Protein AF-A0A2M7JQT1-F1 (afdb_monomer_lite)

pLDDT: mean 92.37, std 5.24, range [70.06, 98.56]

Sequence (159 aa):
MARGRGRVPVDRIPYVVDTALQLFAGFKHVILVGAKPPVGFFAYPGKPSLMAPEGCAIHLLARPEQDAVAALQWLADEIGAPRIVPIEEEGPKPTIASGPFDSEAFGMTLAALLPENAIVCDDAVTSGRAVFPATFNAPPHDWIQSTGGAIGHGFPCAT

Secondary structure (DSSP, 8-state):
-EESTTS--PPPPPSSHHHHHHHTTT-SEEEEES-PPPB-SS--TTS-SBSSPTTPEEEEEE-TTS-HHHHHHHHHHHTT--S-------SSPP----SS--HHHHHHHHHHHPPTTEEEEE--STTHHHHHHHGGGSSSEEEEE-SSS-TT-HHHHT-

Radius of gyration: 17.71 Å; chains: 1; bounding box: 44×37×40 Å

Foldseek 3Di:
DKAAPPDAQDDDQDLPLVSNLVVQPPAQEDEDQLDDFDAHQDDDPPGDGGSHDPNRDYHYQYHVPDDSPVSVVVVCVVVVHDPDDDRDQDDDQQDADDDPDDLLNVLSNCLAPDDAAEEAQDLDDPSVVNNSVNNNHGHIYHYHYDPGDDRPRRVVVVD

Structure (mmCIF, N/CA/C/O backbone):
data_AF-A0A2M7JQT1-F1
#
_entry.id   AF-A0A2M7JQT1-F1
#
loop_
_atom_site.group_PDB
_atom_site.id
_atom_site.type_symbol
_atom_site.label_atom_id
_atom_site.label_alt_id
_atom_site.label_comp_id
_atom_site.label_asy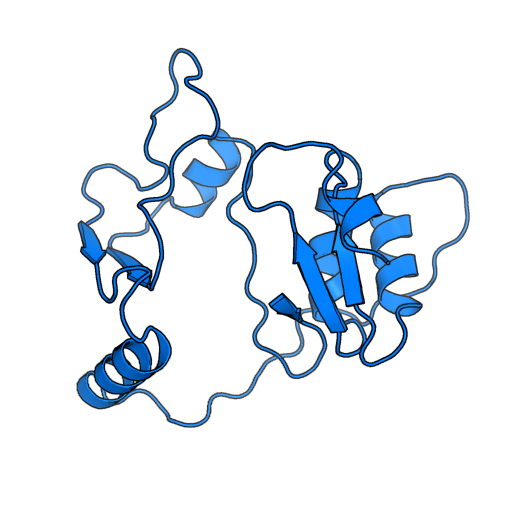m_id
_atom_site.label_entity_id
_atom_site.label_seq_id
_atom_site.pdbx_PDB_ins_code
_atom_site.Cartn_x
_atom_site.Cartn_y
_atom_site.Cartn_z
_atom_site.occupancy
_atom_site.B_iso_or_equiv
_atom_site.auth_seq_id
_atom_site.auth_comp_id
_atom_site.auth_asym_id
_atom_site.auth_atom_id
_atom_site.pdbx_PDB_model_num
ATOM 1 N N . MET A 1 1 ? 1.238 -9.723 -1.967 1.00 90.81 1 MET A N 1
ATOM 2 C CA . MET A 1 1 ? -0.047 -9.023 -2.178 1.00 90.81 1 MET A CA 1
ATOM 3 C C . MET A 1 1 ? -0.494 -9.296 -3.596 1.00 90.81 1 MET A C 1
ATOM 5 O O . MET A 1 1 ? 0.213 -8.898 -4.513 1.00 90.81 1 MET A O 1
ATOM 9 N N . ALA A 1 2 ? -1.641 -9.947 -3.760 1.00 93.81 2 ALA A N 1
ATOM 10 C CA . ALA A 1 2 ? -2.197 -10.234 -5.074 1.00 93.81 2 ALA A CA 1
ATOM 11 C C . ALA A 1 2 ? -2.610 -8.929 -5.782 1.00 93.81 2 ALA A C 1
ATOM 13 O O . ALA A 1 2 ? -3.370 -8.139 -5.223 1.00 93.81 2 ALA A O 1
ATOM 14 N N . ARG A 1 3 ? -2.107 -8.705 -7.001 1.00 93.19 3 ARG A N 1
ATOM 15 C CA . ARG A 1 3 ? -2.396 -7.537 -7.852 1.00 93.19 3 ARG A CA 1
ATOM 16 C C . ARG A 1 3 ? -2.528 -7.927 -9.330 1.00 93.19 3 ARG A C 1
ATOM 18 O O . ARG A 1 3 ? -2.157 -9.035 -9.714 1.00 93.19 3 ARG A O 1
ATOM 25 N N . GLY A 1 4 ? -3.076 -7.024 -10.133 1.00 93.88 4 GLY A N 1
ATOM 26 C CA . GLY A 1 4 ? -3.140 -7.069 -11.586 1.00 93.88 4 GLY A CA 1
ATOM 27 C C . GLY A 1 4 ? -4.591 -7.100 -12.033 1.00 93.88 4 GLY A C 1
ATOM 28 O O . GLY A 1 4 ? -5.502 -7.139 -11.201 1.00 93.88 4 GLY A O 1
ATOM 29 N N . ARG A 1 5 ? -4.799 -7.135 -13.348 1.00 92.25 5 ARG A N 1
ATOM 30 C CA . ARG A 1 5 ? -6.134 -7.228 -13.952 1.00 92.25 5 ARG A CA 1
ATOM 31 C C . ARG A 1 5 ? -6.982 -8.321 -13.284 1.00 92.25 5 ARG A C 1
ATOM 33 O O . ARG A 1 5 ? -6.503 -9.427 -13.024 1.00 92.25 5 ARG A O 1
ATOM 40 N N . GLY A 1 6 ? -8.247 -8.011 -13.015 1.00 90.44 6 GLY A N 1
ATOM 41 C CA . GLY A 1 6 ? -9.180 -8.933 -12.360 1.00 90.44 6 GLY A CA 1
ATOM 42 C C . GLY A 1 6 ? -8.990 -9.081 -10.845 1.00 90.44 6 GLY A C 1
ATOM 43 O O . GLY A 1 6 ? -9.571 -9.990 -10.253 1.00 90.44 6 GLY A O 1
ATOM 44 N N . ARG A 1 7 ? -8.198 -8.216 -10.198 1.00 91.75 7 ARG A N 1
ATOM 45 C CA . ARG A 1 7 ? -8.068 -8.139 -8.733 1.00 91.75 7 ARG A CA 1
ATOM 46 C C . ARG A 1 7 ? -8.400 -6.729 -8.256 1.00 91.75 7 ARG A C 1
ATOM 48 O O . ARG A 1 7 ? -8.145 -5.769 -8.971 1.00 91.75 7 ARG A O 1
ATOM 55 N N . VAL A 1 8 ? -8.956 -6.614 -7.048 1.00 91.12 8 VAL A N 1
ATOM 56 C CA . VAL A 1 8 ? -9.287 -5.308 -6.458 1.00 91.12 8 VAL A CA 1
ATOM 57 C C . VAL A 1 8 ? -8.005 -4.472 -6.337 1.00 91.12 8 VAL A C 1
ATOM 59 O O . VAL A 1 8 ? -7.042 -4.935 -5.712 1.00 91.12 8 VAL A O 1
ATOM 62 N N . PRO A 1 9 ? -7.972 -3.259 -6.908 1.00 90.75 9 PRO A N 1
ATOM 63 C CA . PRO A 1 9 ? -6.814 -2.384 -6.845 1.00 90.75 9 PRO A CA 1
ATOM 64 C C . PRO A 1 9 ? -6.720 -1.738 -5.463 1.00 90.75 9 PRO A C 1
ATOM 66 O O . PRO A 1 9 ? -7.289 -0.693 -5.170 1.00 90.75 9 PRO A O 1
ATOM 69 N N . VAL A 1 10 ? -6.019 -2.409 -4.555 1.00 90.56 10 VAL A N 1
ATOM 70 C CA . VAL A 1 10 ? -5.730 -1.844 -3.237 1.00 90.56 10 VAL A CA 1
ATOM 71 C C . VAL A 1 10 ? -4.427 -1.051 -3.326 1.00 90.56 10 VAL A C 1
ATOM 73 O O . VAL A 1 10 ? -3.363 -1.610 -3.626 1.00 90.56 10 VAL A O 1
ATOM 76 N N . ASP A 1 11 ? -4.522 0.255 -3.080 1.00 89.81 11 ASP A N 1
ATOM 77 C CA . ASP A 1 11 ? -3.380 1.168 -3.082 1.00 89.81 11 ASP A CA 1
ATOM 78 C C . ASP A 1 11 ? -2.733 1.318 -1.691 1.00 89.81 11 ASP A C 1
ATOM 80 O O . ASP A 1 11 ? -3.242 0.829 -0.676 1.00 89.81 11 ASP A O 1
ATOM 84 N N . ARG A 1 12 ? -1.562 1.960 -1.639 1.00 88.50 12 ARG A N 1
ATOM 85 C CA . ARG A 1 12 ? -0.804 2.231 -0.414 1.00 88.50 12 ARG A CA 1
ATOM 86 C C . ARG A 1 12 ? -1.142 3.618 0.121 1.00 88.50 12 ARG A C 1
ATOM 88 O O . ARG A 1 12 ? -1.366 4.565 -0.623 1.00 88.50 12 ARG A O 1
ATOM 95 N N . ILE A 1 13 ? -1.039 3.767 1.438 1.00 91.62 13 ILE A N 1
ATOM 96 C CA . ILE A 1 13 ? -0.995 5.096 2.051 1.00 91.62 13 ILE A CA 1
ATOM 97 C C . ILE A 1 13 ? 0.316 5.782 1.623 1.00 91.62 13 ILE A C 1
ATOM 99 O O . ILE A 1 13 ? 1.383 5.173 1.759 1.00 91.62 13 ILE A O 1
ATOM 103 N N . PRO A 1 14 ? 0.271 7.033 1.126 1.00 90.81 14 PRO A N 1
ATOM 104 C CA . PRO A 1 14 ? 1.464 7.767 0.734 1.00 90.81 14 PRO A CA 1
ATOM 105 C C . PRO A 1 14 ? 2.490 7.868 1.865 1.00 90.81 14 PRO A C 1
ATOM 107 O O . PRO A 1 14 ? 2.157 8.132 3.015 1.00 90.81 14 PRO A O 1
ATOM 110 N N . TYR A 1 15 ? 3.770 7.715 1.523 1.00 88.44 15 TYR A N 1
ATOM 111 C CA . TYR A 1 15 ? 4.864 7.871 2.488 1.00 88.44 15 TYR A CA 1
ATOM 112 C C . TYR A 1 15 ? 5.056 9.332 2.931 1.00 88.44 15 TYR A C 1
ATOM 114 O O . TYR A 1 15 ? 5.444 9.608 4.064 1.00 88.44 15 TYR A O 1
ATOM 122 N N . VAL A 1 16 ? 4.814 10.281 2.019 1.00 91.50 16 VAL A N 1
ATOM 123 C CA . VAL A 1 16 ? 4.929 11.718 2.296 1.00 9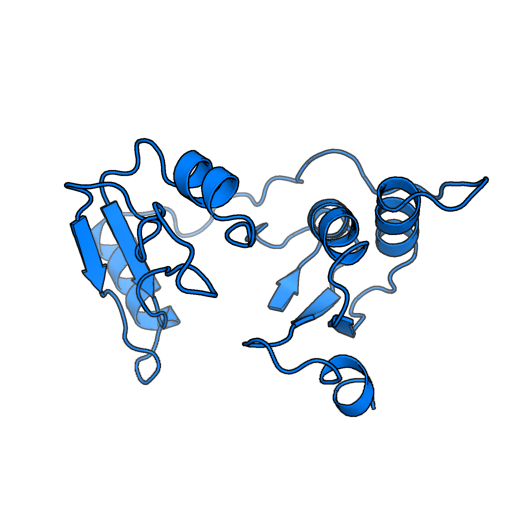1.50 16 VAL A CA 1
ATOM 124 C C . VAL A 1 16 ? 3.746 12.145 3.158 1.00 91.50 16 VAL A C 1
ATOM 126 O O . VAL A 1 16 ? 2.601 12.044 2.724 1.00 91.50 16 VAL A O 1
ATOM 129 N N . VAL A 1 17 ? 4.039 12.649 4.361 1.00 94.50 17 VAL A N 1
ATOM 130 C CA . VAL A 1 17 ? 3.026 12.955 5.385 1.00 94.50 17 VAL A CA 1
ATOM 131 C C . VAL A 1 17 ? 1.938 13.890 4.863 1.00 94.50 17 VAL A C 1
ATOM 133 O O . VAL A 1 17 ? 0.766 13.613 5.067 1.00 94.50 17 VAL A O 1
ATOM 136 N N . ASP A 1 18 ? 2.291 14.955 4.142 1.00 95.25 18 ASP A N 1
ATOM 137 C CA . ASP A 1 18 ? 1.291 15.904 3.629 1.00 95.25 18 ASP A CA 1
ATOM 138 C C . ASP A 1 18 ? 0.347 15.271 2.604 1.00 95.25 18 ASP A C 1
ATOM 140 O O . ASP A 1 18 ? -0.860 15.500 2.646 1.00 95.25 18 ASP A O 1
ATOM 144 N N . THR A 1 19 ? 0.873 14.413 1.730 1.00 94.81 19 THR A N 1
ATOM 145 C CA . THR A 1 19 ? 0.063 13.664 0.764 1.00 94.81 19 THR A CA 1
ATOM 146 C C . THR A 1 19 ? -0.828 12.639 1.465 1.00 94.81 19 THR A C 1
ATOM 148 O O . THR A 1 19 ? -1.979 12.464 1.076 1.00 94.81 19 THR A O 1
ATOM 151 N N . ALA A 1 20 ? -0.338 11.989 2.526 1.00 95.44 20 ALA A N 1
ATOM 152 C CA . ALA A 1 20 ? -1.150 11.085 3.336 1.00 95.44 20 ALA A CA 1
ATOM 153 C C . ALA A 1 20 ? -2.272 11.837 4.067 1.00 95.44 20 ALA A C 1
ATOM 155 O O . ALA A 1 20 ? -3.422 11.423 4.002 1.00 95.44 20 ALA A O 1
ATOM 156 N N . LEU A 1 21 ? -1.979 12.978 4.694 1.00 95.69 21 LEU A N 1
ATOM 157 C CA . LEU A 1 21 ? -3.000 13.810 5.340 1.00 95.69 21 LEU A CA 1
ATOM 158 C C . LEU A 1 21 ? -4.069 14.270 4.346 1.00 95.69 21 LEU A C 1
ATOM 160 O O . LEU A 1 21 ? -5.252 14.266 4.675 1.00 95.69 21 LEU A O 1
ATOM 164 N N . GLN A 1 22 ? -3.666 14.618 3.122 1.00 96.38 22 GLN A N 1
ATOM 165 C CA . GLN A 1 22 ? -4.600 14.961 2.055 1.00 96.38 22 GLN A CA 1
ATOM 166 C C . GLN A 1 22 ? -5.459 13.765 1.624 1.00 96.38 22 GLN A C 1
ATOM 168 O O . GLN A 1 22 ? -6.656 13.939 1.425 1.00 96.38 22 GLN A O 1
ATOM 173 N N . LEU A 1 23 ? -4.885 12.561 1.518 1.00 95.38 23 LEU A N 1
ATOM 174 C CA . LEU A 1 23 ? -5.640 11.340 1.210 1.00 95.38 23 LEU A CA 1
ATOM 175 C C . LEU A 1 23 ? -6.718 11.059 2.265 1.00 95.38 23 LEU A C 1
ATOM 177 O O . LEU A 1 23 ? -7.838 10.695 1.924 1.00 95.38 23 LEU A O 1
ATOM 181 N N . PHE A 1 24 ? -6.383 11.231 3.544 1.00 95.81 24 PHE A N 1
ATOM 182 C CA . PHE A 1 24 ? -7.316 11.015 4.651 1.00 95.81 24 PHE A CA 1
ATOM 183 C C . PHE A 1 24 ? -8.283 12.190 4.870 1.00 95.81 24 PHE A C 1
ATOM 185 O O . PHE A 1 24 ? -9.201 12.088 5.693 1.00 95.81 24 PHE A O 1
ATOM 192 N N . ALA A 1 25 ? -8.100 13.311 4.164 1.00 94.88 25 ALA A N 1
ATOM 193 C CA . ALA A 1 25 ? -8.927 14.494 4.341 1.00 94.88 25 ALA A CA 1
ATOM 194 C C . ALA A 1 25 ? -10.392 14.182 3.997 1.00 94.88 25 ALA A C 1
ATOM 196 O O . ALA A 1 25 ? -10.724 13.740 2.902 1.00 94.88 25 ALA A O 1
ATOM 197 N N . GLY A 1 26 ? -11.285 14.429 4.957 1.00 94.12 26 GLY A N 1
ATOM 198 C CA . GLY A 1 26 ? -12.722 14.188 4.807 1.00 94.12 26 GLY A CA 1
ATOM 199 C C . GLY A 1 26 ? -13.196 12.802 5.252 1.00 94.12 26 GLY A C 1
ATOM 200 O O . GLY A 1 26 ? -14.408 12.588 5.344 1.00 94.12 26 GLY A O 1
ATOM 201 N N . PHE A 1 27 ? -12.293 11.879 5.600 1.00 96.62 27 PHE A N 1
ATOM 202 C CA . PHE A 1 27 ? -12.699 10.617 6.215 1.00 96.62 27 PHE A CA 1
ATOM 203 C C . PHE A 1 27 ? -13.231 10.844 7.632 1.00 96.62 27 PHE A C 1
ATOM 205 O O . PHE A 1 27 ? -12.614 11.512 8.459 1.00 96.62 27 PHE A O 1
ATOM 212 N N . LYS A 1 28 ? -14.403 10.261 7.907 1.00 97.31 28 LYS A N 1
ATOM 213 C CA . LYS A 1 28 ? -15.043 10.260 9.235 1.00 97.31 28 LYS A CA 1
ATOM 214 C C . LYS A 1 28 ? -14.803 8.964 10.000 1.00 97.31 28 LYS A C 1
ATOM 216 O O . LYS A 1 28 ? -14.895 8.941 11.225 1.00 97.31 28 LYS A O 1
ATOM 221 N N . HIS A 1 29 ? -14.529 7.889 9.267 1.00 97.12 29 HIS A N 1
ATOM 222 C CA . HIS A 1 29 ? -14.340 6.553 9.798 1.00 97.12 29 HIS A CA 1
ATOM 223 C C . HIS A 1 29 ? -13.145 5.894 9.118 1.00 97.12 29 HIS A C 1
ATOM 225 O O . HIS A 1 29 ? -13.056 5.887 7.893 1.00 97.12 29 HIS A O 1
ATOM 231 N N . VAL A 1 30 ? -12.262 5.308 9.920 1.00 97.12 30 VAL A N 1
ATOM 232 C CA . VAL A 1 30 ? -11.180 4.432 9.464 1.00 97.12 30 VAL A CA 1
ATOM 233 C C . VAL A 1 30 ? -11.392 3.079 10.121 1.00 97.12 30 VAL A C 1
ATOM 235 O O . VAL A 1 30 ? -11.442 2.995 11.344 1.00 97.12 30 VAL A O 1
ATOM 238 N N . ILE A 1 31 ? -11.529 2.027 9.317 1.00 97.50 31 ILE A N 1
ATOM 239 C CA . ILE A 1 31 ? -11.736 0.661 9.804 1.00 97.50 31 ILE A CA 1
ATOM 240 C C . ILE A 1 31 ? -10.423 -0.107 9.652 1.00 97.50 31 ILE A C 1
ATOM 242 O O . ILE A 1 31 ? -9.901 -0.255 8.550 1.00 97.50 31 ILE A O 1
ATOM 246 N N . LEU A 1 32 ? -9.882 -0.584 10.767 1.00 97.81 32 LEU A N 1
ATOM 247 C CA . LEU A 1 32 ? -8.641 -1.341 10.832 1.00 97.81 32 LEU A CA 1
ATOM 248 C C . LEU A 1 32 ? -8.935 -2.838 10.776 1.00 97.81 32 LEU A C 1
ATOM 250 O O . LEU A 1 32 ? -9.648 -3.375 11.627 1.00 97.81 32 LEU A O 1
ATOM 254 N N . VAL A 1 33 ? -8.336 -3.509 9.795 1.00 97.88 33 VAL A N 1
ATOM 255 C CA . VAL A 1 33 ? -8.469 -4.951 9.579 1.00 97.88 33 VAL A CA 1
ATOM 256 C C . VAL A 1 33 ? -7.075 -5.559 9.535 1.00 97.88 33 VAL A C 1
ATOM 258 O O . VAL A 1 33 ? -6.322 -5.319 8.596 1.00 97.88 33 VAL A O 1
ATOM 261 N N . GLY A 1 34 ? -6.692 -6.279 10.589 1.00 96.12 34 GLY A N 1
ATOM 262 C CA . GLY A 1 34 ? -5.343 -6.834 10.731 1.00 96.12 34 GLY A CA 1
ATOM 263 C C . GLY A 1 34 ? -4.236 -5.770 10.763 1.00 96.12 34 GLY A C 1
ATOM 264 O O . GLY A 1 34 ? -3.073 -6.084 10.525 1.00 96.12 34 GLY A O 1
ATOM 265 N N . ALA A 1 35 ? -4.583 -4.509 11.034 1.00 94.69 35 ALA A N 1
ATOM 266 C CA . ALA A 1 35 ? -3.701 -3.359 10.878 1.00 94.69 35 ALA A CA 1
ATOM 267 C C . ALA A 1 35 ? -3.682 -2.476 12.131 1.00 94.69 35 ALA A C 1
ATOM 269 O O . ALA A 1 35 ? -4.617 -2.456 12.931 1.00 94.69 35 ALA A O 1
ATOM 270 N N . LYS A 1 36 ? -2.596 -1.716 12.286 1.00 93.44 36 LYS A N 1
ATOM 271 C CA . LYS A 1 36 ? -2.483 -0.649 13.289 1.00 93.44 36 LYS A CA 1
ATOM 272 C C . LYS A 1 36 ? -2.979 0.676 12.695 1.00 93.44 36 LYS A C 1
ATOM 274 O O . LYS A 1 36 ? -2.973 0.810 11.470 1.00 93.44 36 LYS A O 1
ATOM 279 N N . PRO A 1 37 ? -3.366 1.662 13.530 1.00 94.19 37 PRO A N 1
ATOM 280 C CA . PRO A 1 37 ? -3.652 3.008 13.049 1.00 94.19 37 PRO A CA 1
ATOM 281 C C . PRO A 1 37 ? -2.519 3.537 12.155 1.00 94.19 37 PRO A C 1
ATOM 283 O O . PRO A 1 37 ? -1.347 3.365 12.510 1.00 94.19 37 PRO A O 1
ATOM 286 N N . PRO A 1 38 ? -2.839 4.169 11.014 1.00 92.75 38 PRO A N 1
ATOM 287 C CA . PRO A 1 38 ? -1.827 4.682 10.107 1.00 92.75 38 PRO A CA 1
ATOM 288 C C . PRO A 1 38 ? -1.106 5.866 10.750 1.00 92.75 38 PRO A C 1
ATOM 290 O O . PRO A 1 38 ? -1.720 6.877 11.107 1.00 92.75 38 PRO A O 1
ATOM 293 N N . VAL A 1 39 ? 0.209 5.726 10.886 1.00 93.75 39 VAL A N 1
ATOM 294 C CA . VAL A 1 39 ? 1.090 6.740 11.463 1.00 93.75 39 VAL A CA 1
ATOM 295 C C . VAL A 1 39 ? 2.192 7.129 10.491 1.00 93.75 39 VAL A C 1
ATOM 297 O O . VAL A 1 39 ? 2.571 6.349 9.616 1.00 93.75 39 VAL A O 1
ATOM 300 N N . GLY A 1 40 ? 2.718 8.338 10.666 1.00 91.56 40 GLY A N 1
ATOM 301 C CA . GLY A 1 40 ? 3.899 8.801 9.953 1.00 91.56 40 GLY A CA 1
ATOM 302 C C . GLY A 1 40 ? 5.101 7.914 10.267 1.00 91.56 40 GLY A C 1
ATOM 303 O O . GLY A 1 40 ? 5.263 7.434 11.389 1.00 91.56 40 GLY A O 1
ATOM 304 N N . PHE A 1 41 ? 5.954 7.707 9.266 1.00 88.88 41 PHE A N 1
ATOM 305 C CA . PHE A 1 41 ? 7.105 6.815 9.402 1.00 88.88 41 PHE A CA 1
ATOM 306 C C . PHE A 1 41 ? 8.143 7.333 10.414 1.00 88.88 41 PHE A C 1
ATOM 308 O O . PHE A 1 41 ? 8.755 6.557 11.142 1.00 88.88 41 PHE A O 1
ATOM 315 N N . PHE A 1 42 ? 8.312 8.657 10.477 1.00 89.88 42 PHE A N 1
ATOM 316 C CA . PHE A 1 42 ? 9.175 9.350 11.430 1.00 89.88 42 PHE A CA 1
ATOM 317 C C . PHE A 1 42 ? 8.406 10.451 12.166 1.00 89.88 42 PHE A C 1
ATOM 319 O O . PHE A 1 42 ? 7.378 10.943 11.697 1.00 89.88 42 PHE A O 1
ATOM 326 N N . ALA A 1 43 ? 8.951 10.885 13.303 1.00 90.94 43 ALA A N 1
ATOM 327 C CA . ALA A 1 43 ? 8.490 12.077 14.001 1.00 90.94 43 ALA A CA 1
ATOM 328 C C . ALA A 1 43 ? 9.037 13.334 13.303 1.00 90.94 43 ALA A C 1
ATOM 330 O O . ALA A 1 43 ? 10.151 13.780 13.576 1.00 90.94 43 ALA A O 1
ATOM 331 N N . TYR A 1 44 ? 8.261 13.893 12.375 1.00 91.44 44 TYR A N 1
ATOM 332 C CA . TYR A 1 44 ? 8.618 15.131 11.683 1.00 91.44 44 TYR A CA 1
ATOM 333 C C . TYR A 1 44 ? 8.172 16.363 12.491 1.00 91.44 44 TYR A C 1
ATOM 335 O O . TYR A 1 44 ? 7.006 16.431 12.891 1.00 91.44 44 TYR A O 1
ATOM 343 N N . PRO A 1 45 ? 9.046 17.365 12.710 1.00 93.69 45 PRO A N 1
ATOM 344 C CA . PRO A 1 45 ? 8.665 18.598 13.394 1.00 93.69 45 PRO A CA 1
ATOM 345 C C . PRO A 1 45 ? 7.466 19.287 12.731 1.00 93.69 45 PRO A C 1
ATOM 347 O O . PRO A 1 45 ? 7.440 19.480 11.517 1.00 93.69 45 PRO A O 1
ATOM 350 N N . GLY A 1 46 ? 6.471 19.661 13.539 1.00 94.00 46 GLY A N 1
ATOM 351 C CA . GLY A 1 46 ? 5.268 20.353 13.067 1.00 94.00 46 GLY A CA 1
ATOM 352 C C . GLY A 1 46 ? 4.281 19.484 12.279 1.00 94.00 46 GLY A C 1
ATOM 353 O O . GLY A 1 46 ? 3.338 20.029 11.709 1.00 94.00 46 GLY A O 1
ATOM 354 N N . LYS A 1 47 ? 4.468 18.158 12.232 1.00 94.12 47 LYS A N 1
ATOM 355 C CA . LYS A 1 47 ? 3.535 17.222 11.589 1.00 94.12 47 LYS A CA 1
ATOM 356 C C . LYS A 1 47 ? 2.859 16.311 12.622 1.00 94.12 47 LYS A C 1
ATOM 358 O O . LYS A 1 47 ? 3.503 15.925 13.600 1.00 94.12 47 LYS A O 1
ATOM 363 N N . PRO A 1 48 ? 1.585 15.937 12.417 1.00 93.50 48 PRO A N 1
ATOM 364 C CA . PRO A 1 48 ? 0.911 14.980 13.284 1.00 93.50 48 PRO A CA 1
ATOM 365 C C . PRO A 1 48 ? 1.508 13.577 13.128 1.00 93.50 48 PRO A C 1
ATOM 367 O O . PRO A 1 48 ? 2.041 13.215 12.078 1.00 93.50 48 PRO A O 1
ATOM 370 N N . SER A 1 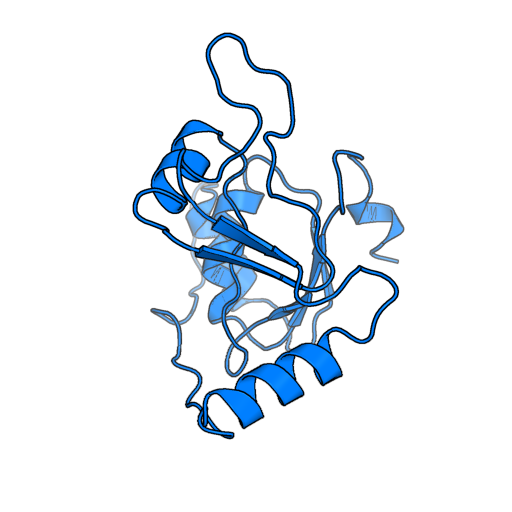49 ? 1.385 12.762 14.177 1.00 92.31 49 SER A N 1
ATOM 371 C CA . SER A 1 49 ? 1.789 11.353 14.118 1.00 92.31 49 SER A CA 1
ATOM 372 C C . SER A 1 49 ? 0.746 10.475 13.435 1.00 92.31 49 SER A C 1
ATOM 374 O O . SER A 1 49 ? 1.127 9.566 12.712 1.00 92.31 49 SER A O 1
ATOM 376 N N . LEU A 1 50 ? -0.548 10.731 13.650 1.00 94.50 50 LEU A N 1
ATOM 377 C CA . LEU A 1 50 ? -1.648 10.005 13.011 1.00 94.50 50 LEU A CA 1
ATOM 378 C C . LEU A 1 50 ? -1.997 10.648 11.668 1.00 94.50 50 LEU A C 1
ATOM 380 O O . LEU A 1 50 ? -2.026 11.873 11.564 1.00 94.50 50 LEU A O 1
ATOM 384 N N . MET A 1 51 ? -2.270 9.821 10.656 1.00 95.56 51 MET A N 1
ATOM 385 C CA . MET A 1 51 ? -2.689 10.313 9.335 1.00 95.56 51 MET A CA 1
ATOM 386 C C . MET A 1 51 ? -4.194 10.611 9.271 1.00 95.56 51 MET A C 1
ATOM 388 O O . MET A 1 51 ? -4.624 11.435 8.473 1.00 95.56 51 MET A O 1
ATOM 392 N N . ALA A 1 52 ? -5.000 9.953 10.112 1.00 9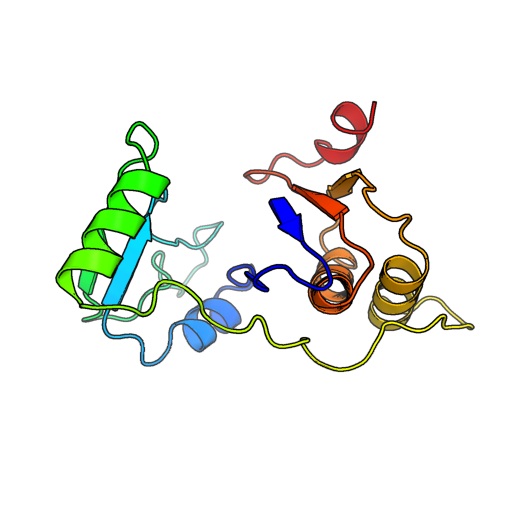5.00 52 ALA A N 1
ATOM 393 C CA . ALA A 1 52 ? -6.431 10.224 10.208 1.00 95.00 52 ALA A CA 1
ATOM 394 C C . ALA A 1 52 ? -6.683 11.629 10.798 1.00 95.00 52 ALA A C 1
ATOM 396 O O . ALA A 1 52 ? -5.989 12.008 11.748 1.00 95.00 52 ALA A O 1
ATOM 397 N N . PRO A 1 53 ? -7.663 12.394 10.279 1.00 93.25 53 PRO A N 1
ATOM 398 C CA . PRO A 1 53 ? -7.927 13.746 10.754 1.00 93.25 53 PRO A CA 1
ATOM 399 C C . PRO A 1 53 ? -8.533 13.739 12.161 1.00 93.25 53 PRO A C 1
ATOM 401 O O . PRO A 1 53 ? -9.108 12.746 12.616 1.00 93.25 53 PRO A O 1
ATOM 404 N N . GLU A 1 54 ? -8.437 14.875 12.849 1.00 90.94 54 GLU A N 1
ATOM 405 C CA . GLU A 1 54 ? -9.097 15.062 14.140 1.00 90.94 54 GLU A CA 1
ATOM 406 C C . GLU A 1 54 ? -10.612 14.820 14.019 1.00 90.94 54 GLU A C 1
ATOM 408 O O . GLU A 1 54 ? -11.253 15.236 13.053 1.00 90.94 54 GLU A O 1
ATOM 413 N N . GLY A 1 55 ? -11.183 14.097 14.984 1.00 91.88 55 GLY A N 1
ATOM 414 C CA . GLY A 1 55 ? -12.594 13.701 14.968 1.00 91.88 55 GLY A CA 1
ATOM 415 C C . GLY A 1 55 ? -12.925 12.499 14.072 1.00 91.88 55 GLY A C 1
ATOM 416 O O . GLY A 1 55 ? -14.057 12.017 14.125 1.00 91.88 55 GLY A O 1
ATOM 417 N N . CYS A 1 56 ? -11.975 11.964 13.296 1.00 96.88 56 CYS A N 1
ATOM 418 C CA . CYS A 1 56 ? -12.170 10.695 12.598 1.00 96.88 56 CYS A CA 1
ATOM 419 C C . CYS A 1 56 ? -12.195 9.535 13.600 1.00 96.88 56 CYS A C 1
ATOM 421 O O . CYS A 1 56 ? -11.232 9.303 14.333 1.00 96.88 56 CYS A O 1
ATOM 423 N N . ALA A 1 57 ? -13.281 8.763 13.605 1.00 97.44 57 ALA A N 1
ATOM 424 C CA . ALA A 1 57 ? -13.386 7.580 14.444 1.00 97.44 57 ALA A CA 1
ATOM 425 C C . ALA A 1 57 ? -12.570 6.429 13.842 1.00 97.44 57 ALA A C 1
ATOM 427 O O . ALA A 1 57 ? -12.776 6.037 12.691 1.00 97.44 57 ALA A O 1
ATOM 428 N N . ILE A 1 58 ? -11.653 5.878 14.634 1.00 96.88 58 ILE A N 1
ATOM 429 C CA . ILE A 1 58 ? -10.878 4.694 14.269 1.00 96.88 58 ILE A CA 1
ATOM 430 C C . ILE A 1 58 ? -11.546 3.475 14.900 1.00 96.88 58 ILE A C 1
ATOM 432 O O . ILE A 1 58 ? -11.631 3.367 16.122 1.00 96.88 58 ILE A O 1
ATOM 436 N N . HIS A 1 59 ? -11.995 2.552 14.057 1.00 97.56 59 HIS A N 1
ATOM 437 C CA . HIS A 1 59 ? -12.652 1.310 14.446 1.00 97.56 59 HIS A CA 1
ATOM 438 C C . HIS A 1 59 ? -11.703 0.143 14.224 1.00 97.56 59 HIS A C 1
ATOM 440 O O . HIS A 1 59 ? -11.111 0.023 13.157 1.00 97.56 59 HIS A O 1
ATOM 446 N N . LEU A 1 60 ? -11.571 -0.743 15.203 1.00 98.06 60 LEU A N 1
ATOM 447 C CA . LEU A 1 60 ? -10.796 -1.971 15.063 1.00 98.06 60 LEU A CA 1
ATOM 448 C C . LEU A 1 60 ? -11.749 -3.132 14.778 1.00 98.06 60 LEU A C 1
ATOM 450 O O . LEU A 1 60 ? -12.422 -3.601 15.691 1.00 98.06 60 LEU A O 1
ATOM 454 N N . LEU A 1 61 ? -11.803 -3.585 13.524 1.00 98.44 61 LEU A N 1
ATOM 455 C CA . LEU A 1 61 ? -12.636 -4.721 13.120 1.00 98.44 61 LEU A CA 1
ATOM 456 C C . LEU A 1 61 ? -11.965 -6.054 13.471 1.00 98.44 61 LEU A C 1
ATOM 458 O O . LEU A 1 61 ? -12.610 -6.952 14.003 1.00 98.44 61 LEU A O 1
ATOM 462 N N . ALA A 1 62 ? -10.665 -6.173 13.193 1.00 98.56 62 ALA A N 1
ATOM 463 C CA . ALA A 1 62 ? -9.883 -7.370 13.489 1.00 98.56 62 ALA A CA 1
ATOM 464 C C . ALA A 1 62 ? -8.436 -7.009 13.837 1.00 98.56 62 ALA A C 1
ATOM 466 O O . ALA A 1 62 ? -7.813 -6.183 13.165 1.00 98.56 62 ALA A O 1
ATOM 467 N N . ARG A 1 63 ? -7.885 -7.649 14.870 1.00 97.69 63 ARG A N 1
ATOM 468 C CA . ARG A 1 63 ? -6.456 -7.589 15.215 1.00 97.69 63 ARG A CA 1
ATOM 469 C C . ARG A 1 63 ? -5.632 -8.522 14.315 1.00 97.69 63 ARG A C 1
ATOM 471 O O . ARG A 1 63 ? -6.212 -9.431 13.727 1.00 97.69 63 ARG A O 1
ATOM 478 N N . PRO A 1 64 ? -4.304 -8.325 14.196 1.00 95.38 64 PRO A N 1
ATOM 479 C CA . PRO A 1 64 ? -3.451 -9.140 13.321 1.00 95.38 64 PRO A CA 1
ATOM 480 C C . PRO A 1 64 ? -3.526 -10.655 13.562 1.00 95.38 64 PRO A C 1
ATOM 482 O O . PRO A 1 64 ? -3.337 -11.431 12.635 1.00 95.38 64 PRO A O 1
ATOM 485 N N . GLU A 1 65 ? -3.795 -11.079 14.795 1.00 97.12 65 GLU A N 1
ATOM 486 C CA . GLU A 1 65 ? -3.925 -12.486 15.185 1.00 97.12 65 GLU A CA 1
ATOM 487 C C . GLU A 1 65 ? -5.330 -13.076 14.973 1.00 97.12 65 GLU A C 1
ATOM 489 O O . GLU A 1 65 ? -5.551 -14.256 15.238 1.00 97.12 65 GLU A O 1
ATOM 494 N N . GLN A 1 66 ? -6.295 -12.257 14.551 1.00 97.81 66 GLN A N 1
ATOM 495 C CA . GLN A 1 66 ? -7.668 -12.679 14.285 1.00 97.81 66 GLN A CA 1
ATOM 496 C C . GLN A 1 66 ? -7.874 -12.934 12.789 1.00 97.81 66 GLN A C 1
ATOM 498 O O . GLN A 1 66 ? -7.155 -12.405 11.943 1.00 97.81 66 GLN A O 1
ATOM 503 N N . ASP A 1 67 ? -8.899 -13.718 12.455 1.00 98.12 67 ASP A N 1
ATOM 504 C CA . ASP A 1 67 ? -9.275 -13.969 11.066 1.00 98.12 67 ASP A CA 1
ATOM 505 C C . ASP A 1 67 ? -9.898 -12.712 10.434 1.00 98.12 67 ASP A C 1
ATOM 507 O O . ASP A 1 67 ? -11.081 -12.403 10.606 1.00 98.12 67 ASP A O 1
ATOM 511 N N . ALA A 1 68 ? -9.066 -11.970 9.702 1.00 97.50 68 ALA A N 1
ATOM 512 C CA . ALA A 1 68 ? -9.456 -10.768 8.976 1.00 97.50 68 ALA A CA 1
ATOM 513 C C . ALA A 1 68 ? -10.517 -11.040 7.896 1.00 97.50 68 ALA A C 1
ATOM 515 O O . ALA A 1 68 ? -11.369 -10.185 7.650 1.00 97.50 68 ALA A O 1
ATOM 516 N N . VAL A 1 69 ? -10.475 -12.213 7.257 1.00 96.31 69 VAL A N 1
ATOM 517 C CA . VAL A 1 69 ? -11.401 -12.568 6.175 1.00 96.31 69 VAL A CA 1
ATOM 518 C C . VAL A 1 69 ? -12.782 -12.850 6.754 1.00 96.31 69 VAL A C 1
ATOM 520 O O . VAL A 1 69 ? -13.761 -12.283 6.270 1.00 96.31 69 VAL A O 1
ATOM 523 N N . ALA A 1 70 ? -12.860 -13.643 7.824 1.00 98.06 70 ALA A N 1
ATOM 524 C CA . ALA A 1 70 ? -14.121 -13.912 8.513 1.00 98.06 70 ALA A CA 1
ATOM 525 C C . ALA A 1 70 ? -14.752 -12.623 9.068 1.00 98.06 70 ALA A C 1
ATOM 527 O O . ALA A 1 70 ? -15.948 -12.397 8.900 1.00 98.06 70 ALA A O 1
ATOM 528 N N . ALA A 1 71 ? -13.948 -11.734 9.660 1.00 98.25 71 ALA A N 1
ATOM 529 C CA . ALA A 1 71 ? -14.445 -10.461 10.182 1.00 98.25 71 ALA A CA 1
ATOM 530 C C . ALA A 1 71 ? -15.010 -9.544 9.079 1.00 98.25 71 ALA A C 1
ATOM 532 O O . ALA A 1 71 ? -16.061 -8.929 9.264 1.00 98.25 71 ALA A O 1
ATOM 533 N N . LEU A 1 72 ? -14.346 -9.475 7.918 1.00 96.38 72 LEU A N 1
ATOM 534 C CA . LEU A 1 72 ? -14.852 -8.743 6.751 1.00 96.38 72 LEU A CA 1
ATOM 535 C C . LEU A 1 72 ? -16.139 -9.363 6.196 1.00 96.38 72 LEU A C 1
ATOM 537 O O . LEU A 1 72 ? -17.046 -8.625 5.817 1.00 96.38 72 LEU A O 1
ATOM 541 N N . GLN A 1 73 ? -16.237 -10.694 6.168 1.00 96.62 73 GLN A N 1
ATOM 542 C CA . GLN A 1 73 ? -17.446 -11.399 5.735 1.00 96.62 73 GLN A CA 1
ATOM 543 C C . GLN A 1 73 ? -18.627 -11.113 6.666 1.00 96.62 73 GLN A C 1
ATOM 545 O O . GLN A 1 73 ? -19.700 -10.773 6.180 1.00 96.62 73 GLN A O 1
ATOM 550 N N . TRP A 1 74 ? -18.426 -11.160 7.986 1.00 97.62 74 TRP A N 1
ATOM 551 C CA . TRP A 1 74 ? -19.474 -10.818 8.952 1.00 97.62 74 TRP A CA 1
ATOM 552 C C . TRP A 1 74 ? -19.920 -9.365 8.838 1.00 97.62 74 TRP A C 1
ATOM 554 O O . TRP A 1 74 ? -21.116 -9.093 8.885 1.00 97.62 74 TRP A O 1
ATOM 564 N N . LEU A 1 75 ? -18.981 -8.433 8.642 1.00 96.88 75 LEU A N 1
ATOM 565 C CA . LEU A 1 75 ? -19.333 -7.034 8.412 1.00 96.88 75 LEU A CA 1
ATOM 566 C C . LEU A 1 75 ? -20.147 -6.871 7.123 1.00 96.88 75 LEU A C 1
ATOM 568 O O . LEU A 1 75 ? -21.140 -6.150 7.125 1.00 96.88 75 LEU A O 1
ATOM 572 N N . ALA A 1 76 ? -19.739 -7.536 6.040 1.00 96.56 76 ALA A N 1
ATOM 573 C CA . ALA A 1 76 ? -20.456 -7.516 4.770 1.00 96.56 76 ALA A CA 1
ATOM 574 C C . ALA A 1 76 ? -21.881 -8.077 4.908 1.00 96.56 76 ALA A C 1
ATOM 576 O O . ALA A 1 76 ? -22.817 -7.464 4.399 1.00 96.56 76 ALA A O 1
ATOM 577 N N . ASP A 1 77 ? -22.049 -9.196 5.619 1.00 97.12 77 ASP A N 1
ATOM 578 C CA . ASP A 1 77 ? -23.360 -9.797 5.879 1.00 97.12 77 ASP A CA 1
ATOM 579 C C . ASP A 1 77 ? -24.248 -8.857 6.727 1.00 97.12 77 ASP A C 1
ATOM 581 O O . ASP A 1 77 ? -25.409 -8.644 6.378 1.00 97.12 77 ASP A O 1
ATOM 585 N N . GLU A 1 78 ? -23.702 -8.226 7.775 1.00 97.75 78 GLU A N 1
ATOM 586 C CA . GLU A 1 78 ? -24.434 -7.307 8.669 1.00 97.75 78 GLU A CA 1
ATOM 587 C C . GLU A 1 78 ? -24.952 -6.055 7.943 1.00 97.75 78 GLU A C 1
ATOM 589 O O . GLU A 1 78 ? -26.077 -5.614 8.172 1.00 97.75 78 GLU A O 1
ATOM 594 N N . ILE A 1 79 ? -24.154 -5.482 7.034 1.00 96.88 79 ILE A N 1
ATOM 595 C CA . ILE A 1 79 ? -24.557 -4.289 6.268 1.00 96.88 79 ILE A CA 1
ATOM 596 C C . ILE A 1 79 ? -25.325 -4.628 4.982 1.00 96.88 79 ILE A C 1
ATOM 598 O O . ILE A 1 79 ? -25.686 -3.720 4.232 1.00 96.88 79 ILE A O 1
ATOM 602 N N . GLY A 1 80 ? -25.546 -5.915 4.695 1.00 97.31 80 GLY A N 1
ATOM 603 C CA . GLY A 1 80 ? -26.186 -6.366 3.459 1.00 97.31 80 GLY A CA 1
ATOM 604 C C . GLY A 1 80 ? -25.384 -6.029 2.197 1.00 97.31 80 GLY A C 1
ATOM 605 O O . GLY A 1 80 ? -25.970 -5.725 1.156 1.00 97.31 80 GLY A O 1
ATOM 606 N N . ALA A 1 81 ? -24.050 -6.043 2.277 1.00 95.94 81 ALA A N 1
ATOM 607 C CA . ALA A 1 81 ? -23.190 -5.766 1.134 1.00 95.94 81 ALA A CA 1
ATOM 608 C C . ALA A 1 81 ? -23.347 -6.844 0.040 1.00 95.94 81 ALA A C 1
ATOM 610 O O . ALA A 1 81 ? -23.525 -8.030 0.336 1.00 95.94 81 ALA A O 1
ATOM 611 N N . PRO A 1 82 ? -23.249 -6.469 -1.246 1.00 93.44 82 PRO A N 1
ATOM 612 C CA . PRO A 1 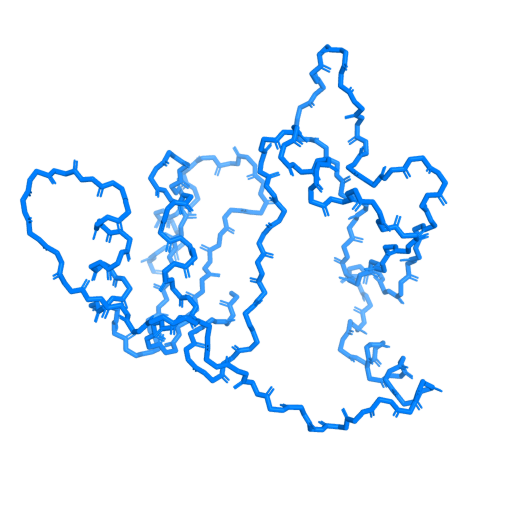82 ? -23.297 -7.433 -2.339 1.00 93.44 82 PRO A CA 1
ATOM 613 C C . PRO A 1 82 ? -22.134 -8.431 -2.249 1.00 93.44 82 PRO A C 1
ATOM 615 O O . PRO A 1 82 ? -20.978 -8.050 -2.086 1.00 93.44 82 PRO A O 1
ATOM 618 N N . ARG A 1 83 ? -22.432 -9.727 -2.424 1.00 87.81 83 ARG A N 1
ATOM 619 C CA . ARG A 1 83 ? -21.407 -10.792 -2.406 1.00 87.81 83 ARG A CA 1
ATOM 620 C C . ARG A 1 83 ? -20.492 -10.774 -3.630 1.00 87.81 83 ARG A C 1
ATOM 622 O O . ARG A 1 83 ? -19.398 -11.325 -3.580 1.00 87.81 83 ARG A O 1
ATOM 629 N N . ILE A 1 84 ? -20.960 -10.195 -4.734 1.00 88.88 84 ILE A N 1
ATOM 630 C CA . ILE A 1 84 ? -20.218 -10.075 -5.987 1.00 88.88 84 ILE A CA 1
ATOM 631 C C . ILE A 1 84 ? -20.263 -8.610 -6.397 1.00 88.88 84 ILE A C 1
ATOM 633 O O . ILE A 1 84 ? -21.339 -8.060 -6.629 1.00 88.88 84 ILE A O 1
ATOM 637 N N . VAL A 1 85 ? -19.086 -8.001 -6.488 1.00 88.50 85 VAL A N 1
ATOM 638 C CA . VAL A 1 85 ? -18.887 -6.641 -6.988 1.00 88.50 85 VAL A CA 1
ATOM 639 C C . VAL A 1 85 ? -18.012 -6.752 -8.235 1.00 88.50 85 VAL A C 1
ATOM 641 O O . VAL A 1 85 ? -17.012 -7.474 -8.189 1.00 88.50 85 VAL A O 1
ATOM 644 N N . PRO A 1 86 ? -18.377 -6.112 -9.361 1.00 88.06 86 PRO A N 1
ATOM 645 C CA . PRO A 1 86 ? -17.507 -6.082 -10.526 1.00 88.06 86 PRO A CA 1
ATOM 646 C C . PRO A 1 86 ? -16.183 -5.411 -10.154 1.00 88.06 86 PRO A C 1
ATOM 648 O O . PRO A 1 86 ? -16.164 -4.367 -9.508 1.00 88.06 86 PRO A O 1
ATOM 651 N N . ILE A 1 87 ? -15.075 -6.027 -10.555 1.00 86.62 87 ILE A N 1
ATOM 652 C CA . ILE A 1 87 ? -13.754 -5.416 -10.429 1.00 86.62 87 ILE A CA 1
ATOM 653 C C . ILE A 1 87 ? -13.555 -4.574 -11.682 1.00 86.62 87 ILE A C 1
ATOM 655 O O . ILE A 1 87 ? -13.449 -5.119 -12.781 1.00 86.62 87 ILE A O 1
ATOM 659 N N . GLU A 1 88 ? -13.566 -3.257 -11.517 1.00 79.19 88 GLU A N 1
ATOM 660 C CA . GLU A 1 88 ? -13.304 -2.330 -12.613 1.00 79.19 88 GLU A CA 1
ATOM 661 C C . GLU A 1 88 ? -11.833 -2.425 -13.044 1.00 79.19 88 GLU A C 1
ATOM 663 O O . GLU A 1 88 ? -10.940 -2.619 -12.217 1.00 79.19 88 GLU A O 1
ATOM 668 N N . GLU A 1 89 ? -11.576 -2.318 -14.350 1.00 72.81 89 GLU A N 1
ATOM 669 C CA . GLU A 1 89 ? -10.210 -2.141 -14.848 1.00 72.81 89 GLU A CA 1
ATOM 670 C C . GLU A 1 89 ? -9.764 -0.706 -14.539 1.00 72.81 89 GLU A C 1
ATOM 672 O O . GLU A 1 89 ? -10.413 0.262 -14.944 1.00 72.81 89 GLU A O 1
ATOM 677 N N . GLU A 1 90 ? -8.655 -0.553 -13.817 1.00 70.06 90 GLU A N 1
ATOM 678 C CA . GLU A 1 90 ? -8.178 0.755 -13.372 1.00 70.06 90 GLU A CA 1
ATOM 679 C C . GLU A 1 90 ? -7.315 1.435 -14.436 1.00 70.06 90 GLU A C 1
ATOM 681 O O . GLU A 1 90 ? -6.096 1.285 -14.485 1.00 70.06 90 GLU A O 1
ATOM 686 N N . GLY A 1 91 ? -7.944 2.221 -15.306 1.00 72.56 91 GLY A N 1
ATOM 687 C CA . GLY A 1 91 ? -7.230 3.054 -16.275 1.00 72.56 91 GLY A CA 1
ATOM 688 C C . GLY A 1 91 ? -6.742 2.289 -17.516 1.00 72.56 91 GLY A C 1
ATOM 689 O O . GLY A 1 91 ? -7.304 1.253 -17.871 1.00 72.56 91 GLY A O 1
ATOM 690 N N . PRO A 1 92 ? -5.747 2.813 -18.255 1.00 79.31 92 PRO A N 1
ATOM 691 C CA . PRO A 1 92 ? -5.291 2.209 -19.504 1.00 79.31 92 PRO A CA 1
ATOM 692 C C . PRO A 1 92 ? -4.434 0.957 -19.274 1.00 79.31 92 PRO A C 1
ATOM 694 O O . PRO A 1 92 ? -3.805 0.782 -18.229 1.00 79.31 92 PRO A O 1
ATOM 697 N N . LYS A 1 93 ? -4.359 0.090 -20.291 1.00 85.81 93 LYS A N 1
ATOM 698 C CA . LYS A 1 93 ? -3.402 -1.024 -20.293 1.00 85.81 93 LYS A CA 1
ATOM 699 C C . LYS A 1 93 ? -1.968 -0.480 -20.344 1.00 85.81 93 LYS A C 1
ATOM 701 O O . LYS A 1 93 ? -1.708 0.414 -21.155 1.00 85.81 93 LYS A O 1
ATOM 706 N N . PRO A 1 94 ? -1.037 -1.020 -19.537 1.00 92.00 94 PRO A N 1
ATOM 707 C CA . PRO A 1 94 ? 0.363 -0.628 -19.599 1.00 92.00 94 PRO A CA 1
ATOM 708 C C . PRO A 1 94 ? 0.951 -0.821 -20.999 1.00 92.00 94 PRO A C 1
ATOM 710 O O . PRO A 1 94 ? 0.619 -1.779 -21.700 1.00 92.00 94 PRO A O 1
ATOM 713 N N . THR A 1 95 ? 1.831 0.092 -21.407 1.00 94.50 95 THR A N 1
ATOM 714 C CA . THR A 1 95 ? 2.497 0.067 -22.716 1.00 94.50 95 THR A CA 1
ATOM 715 C C . THR A 1 95 ? 4.007 0.176 -22.549 1.00 94.50 95 THR A C 1
ATOM 717 O O . THR A 1 95 ? 4.503 0.689 -21.547 1.00 94.50 95 THR A O 1
ATOM 720 N N . ILE A 1 96 ? 4.744 -0.338 -23.534 1.00 96.38 96 ILE A N 1
ATOM 721 C CA . ILE A 1 96 ? 6.205 -0.265 -23.565 1.00 96.38 96 ILE A CA 1
ATOM 722 C C . ILE A 1 96 ? 6.614 1.139 -24.012 1.00 96.38 96 ILE A C 1
ATOM 724 O O . ILE A 1 96 ? 6.178 1.608 -25.065 1.00 96.38 96 ILE A O 1
ATOM 728 N N . ALA A 1 97 ? 7.476 1.783 -23.231 1.00 94.25 97 ALA A N 1
ATOM 729 C CA . ALA A 1 97 ? 8.071 3.075 -23.541 1.00 94.25 97 ALA A CA 1
ATOM 730 C C . ALA A 1 97 ? 9.531 2.925 -24.010 1.00 94.25 97 ALA A C 1
ATOM 732 O O . ALA A 1 97 ? 10.181 1.902 -23.793 1.00 94.25 97 ALA A O 1
ATOM 733 N N . SER A 1 98 ? 10.063 3.968 -24.650 1.00 95.19 98 SER A N 1
ATOM 734 C CA . SER A 1 98 ? 11.453 4.036 -25.121 1.00 95.19 98 SER A CA 1
ATOM 735 C C . SER A 1 98 ? 12.029 5.436 -24.925 1.00 95.19 98 SER A C 1
ATOM 737 O O . SER A 1 98 ? 11.296 6.411 -25.075 1.00 95.19 98 SER A O 1
ATOM 739 N N . GLY A 1 99 ? 13.337 5.544 -24.685 1.00 95.06 99 GLY A N 1
ATOM 740 C CA . GLY A 1 99 ? 14.033 6.825 -24.540 1.00 95.06 99 GLY A CA 1
ATOM 741 C C . GLY A 1 99 ? 14.945 6.865 -23.311 1.00 95.06 99 GLY A C 1
ATOM 742 O O . GLY A 1 99 ? 15.308 5.808 -22.788 1.00 95.06 99 GLY A O 1
ATOM 743 N N . PRO A 1 100 ? 15.344 8.070 -22.861 1.00 96.19 100 PRO A N 1
ATOM 744 C CA . PRO A 1 100 ? 16.037 8.256 -21.589 1.00 96.19 100 PRO A CA 1
ATOM 745 C C . PRO A 1 100 ? 15.232 7.693 -20.413 1.00 96.19 100 PRO A C 1
ATOM 747 O O . PRO A 1 100 ? 14.011 7.574 -20.489 1.00 96.19 100 PRO A O 1
ATOM 750 N N . PHE A 1 101 ? 15.917 7.371 -19.315 1.00 93.31 101 PHE A N 1
ATOM 751 C CA . PHE A 1 101 ? 15.251 6.866 -18.119 1.00 93.31 101 PHE A CA 1
ATOM 752 C C . PHE A 1 101 ? 14.280 7.903 -17.544 1.00 93.31 101 PHE A C 1
ATOM 754 O O . PHE A 1 101 ? 14.671 9.027 -17.228 1.00 93.31 101 PHE A O 1
ATOM 761 N N . ASP A 1 102 ? 13.042 7.466 -17.348 1.00 94.31 102 ASP A N 1
ATOM 762 C CA . ASP A 1 102 ? 11.991 8.152 -16.613 1.00 94.31 102 ASP A CA 1
ATOM 763 C C . ASP A 1 102 ? 11.249 7.116 -15.748 1.00 94.31 102 ASP A C 1
ATOM 765 O O . ASP A 1 102 ? 11.059 5.971 -16.168 1.00 94.31 102 ASP A O 1
ATOM 769 N N . SER A 1 103 ? 10.874 7.482 -14.518 1.00 93.31 103 SER A N 1
ATOM 770 C CA . SER A 1 103 ? 10.322 6.511 -13.555 1.00 93.31 103 SER A CA 1
ATOM 771 C C . SER A 1 103 ? 8.912 6.048 -13.920 1.00 93.31 103 SER A C 1
ATOM 773 O O . SER A 1 103 ? 8.573 4.892 -13.667 1.00 93.31 103 SER A O 1
ATOM 775 N N . GLU A 1 104 ? 8.104 6.919 -14.523 1.00 92.50 104 GLU A N 1
ATOM 776 C CA . GLU A 1 104 ? 6.749 6.587 -14.964 1.00 92.50 104 GLU A CA 1
ATOM 777 C C . GLU A 1 104 ? 6.801 5.717 -16.223 1.00 92.50 104 GLU A C 1
ATOM 779 O O . GLU A 1 104 ? 6.197 4.642 -16.261 1.00 92.50 104 GLU A O 1
ATOM 784 N N . ALA A 1 105 ? 7.624 6.101 -17.204 1.00 94.44 105 ALA A N 1
ATOM 785 C CA . ALA A 1 105 ? 7.871 5.303 -18.404 1.00 94.44 105 ALA A CA 1
ATOM 786 C C . ALA A 1 105 ? 8.425 3.904 -18.069 1.00 94.44 105 ALA A C 1
ATOM 788 O O . ALA A 1 105 ? 8.016 2.901 -18.668 1.00 94.44 105 ALA A O 1
ATOM 789 N N . PHE A 1 106 ? 9.325 3.822 -17.083 1.00 93.69 106 PHE A N 1
ATOM 790 C CA . PHE A 1 106 ? 9.820 2.553 -16.555 1.00 93.69 106 PHE A CA 1
ATOM 791 C C . PHE A 1 106 ? 8.701 1.736 -15.899 1.00 93.69 106 PHE A C 1
ATOM 793 O O . PHE A 1 106 ? 8.573 0.551 -16.202 1.00 93.69 106 PHE A O 1
ATOM 800 N N . GLY A 1 107 ? 7.870 2.350 -15.049 1.00 93.25 107 GLY A N 1
ATOM 801 C CA . GLY A 1 107 ? 6.734 1.688 -14.400 1.00 93.25 107 GLY A CA 1
ATOM 802 C C . GLY A 1 107 ? 5.743 1.087 -15.394 1.00 93.25 107 GLY A C 1
ATOM 803 O O . GLY A 1 107 ? 5.386 -0.085 -15.272 1.00 93.25 107 GLY A O 1
ATOM 804 N N . MET A 1 108 ? 5.376 1.851 -16.426 1.00 94.31 108 MET A N 1
ATOM 805 C CA . MET A 1 108 ? 4.500 1.391 -17.509 1.00 94.31 108 MET A CA 1
ATOM 806 C C . MET A 1 108 ? 5.116 0.236 -18.300 1.00 94.31 108 MET A C 1
ATOM 808 O O . MET A 1 108 ? 4.449 -0.767 -18.557 1.00 94.31 108 MET A O 1
ATOM 812 N N . THR A 1 109 ? 6.405 0.338 -18.625 1.00 95.62 109 THR A N 1
ATOM 813 C CA . THR A 1 109 ? 7.124 -0.710 -19.359 1.00 95.62 109 THR A CA 1
ATOM 814 C C . THR A 1 109 ? 7.246 -1.990 -18.538 1.00 95.62 109 THR A C 1
ATOM 816 O O . THR A 1 109 ? 6.969 -3.072 -19.052 1.00 95.62 109 THR A O 1
ATOM 819 N N . LEU A 1 110 ? 7.612 -1.884 -17.258 1.00 94.62 110 LEU A N 1
ATOM 820 C CA . LEU A 1 110 ? 7.687 -3.029 -16.354 1.00 94.62 110 LEU A CA 1
ATOM 821 C C . LEU A 1 110 ? 6.319 -3.704 -16.235 1.00 94.62 110 LEU A C 1
ATOM 823 O O . LEU A 1 110 ? 6.219 -4.906 -16.453 1.00 94.62 110 LEU A O 1
ATOM 827 N N . ALA A 1 111 ? 5.262 -2.935 -15.968 1.00 94.75 111 ALA A N 1
ATOM 828 C CA . ALA A 1 111 ? 3.899 -3.449 -15.864 1.00 94.75 111 ALA A CA 1
ATOM 829 C C . ALA A 1 111 ? 3.418 -4.140 -17.156 1.00 94.75 111 ALA A C 1
ATOM 831 O O . ALA A 1 111 ? 2.733 -5.160 -17.081 1.00 94.75 111 ALA A O 1
ATOM 832 N N . ALA A 1 112 ? 3.805 -3.629 -18.331 1.00 95.69 112 ALA A N 1
ATOM 833 C CA . ALA A 1 112 ? 3.481 -4.232 -19.626 1.00 95.69 112 ALA A CA 1
ATOM 834 C C . ALA A 1 112 ? 4.225 -5.553 -19.883 1.00 95.69 112 ALA A C 1
ATOM 836 O O . ALA A 1 112 ? 3.718 -6.416 -20.598 1.00 95.69 112 ALA A O 1
ATOM 837 N N . LEU A 1 113 ? 5.428 -5.697 -19.321 1.00 96.38 113 LEU A N 1
ATOM 838 C CA . LEU A 1 113 ? 6.322 -6.833 -19.548 1.00 96.38 113 LEU A CA 1
ATOM 839 C C . LEU A 1 113 ? 6.296 -7.879 -18.427 1.00 96.38 113 LEU A C 1
ATOM 841 O O . LEU A 1 113 ? 6.931 -8.924 -18.573 1.00 96.38 113 LEU A O 1
ATOM 845 N N . LEU A 1 114 ? 5.587 -7.626 -17.321 1.00 96.50 114 LEU A N 1
ATOM 846 C CA . LEU A 1 114 ? 5.451 -8.589 -16.231 1.00 96.50 114 LEU A CA 1
ATOM 847 C C . LEU A 1 114 ? 4.849 -9.906 -16.749 1.00 96.50 114 LEU A C 1
ATOM 849 O O . LEU A 1 114 ? 3.758 -9.892 -17.326 1.00 96.50 114 LEU A O 1
ATOM 853 N N . PRO A 1 115 ? 5.510 -11.055 -16.521 1.00 96.56 115 PRO A N 1
ATOM 854 C CA . PRO A 1 115 ? 4.902 -12.349 -16.785 1.00 96.56 115 PRO A CA 1
ATOM 855 C C . PRO A 1 115 ? 3.636 -12.544 -15.948 1.00 96.56 115 PRO A C 1
ATOM 857 O O . PRO A 1 115 ? 3.539 -12.085 -14.808 1.00 96.56 115 PRO A O 1
ATOM 860 N N . GLU A 1 116 ? 2.670 -13.274 -16.496 1.00 95.62 116 GLU A N 1
ATOM 861 C CA . GLU A 1 116 ? 1.508 -13.704 -15.725 1.00 95.62 116 GLU A CA 1
ATOM 862 C C . GLU A 1 116 ? 1.950 -14.628 -14.579 1.00 95.62 116 GLU A C 1
ATOM 864 O O . GLU A 1 116 ? 2.763 -15.533 -14.761 1.00 95.62 116 GLU A O 1
ATOM 869 N N . ASN A 1 117 ? 1.413 -14.373 -13.390 1.00 95.88 117 ASN A N 1
ATOM 870 C CA . ASN A 1 117 ? 1.762 -14.977 -12.104 1.00 95.88 117 ASN A CA 1
ATOM 871 C C . ASN A 1 117 ? 3.212 -14.745 -11.646 1.00 95.88 117 ASN A C 1
ATOM 873 O O . ASN A 1 117 ? 3.735 -15.523 -10.848 1.00 95.88 117 ASN A O 1
ATOM 877 N N . ALA A 1 118 ? 3.865 -13.674 -12.110 1.00 96.94 118 ALA A N 1
ATOM 878 C CA . ALA A 1 118 ? 5.155 -13.268 -11.564 1.00 96.94 118 ALA A CA 1
ATOM 879 C C . ALA A 1 118 ? 5.060 -12.941 -10.063 1.00 96.94 118 ALA A C 1
ATOM 881 O O . ALA A 1 118 ? 4.028 -12.480 -9.573 1.00 96.94 118 ALA A O 1
ATOM 882 N N . ILE A 1 119 ? 6.168 -13.124 -9.347 1.00 96.06 119 ILE A N 1
ATOM 883 C CA . ILE A 1 119 ? 6.353 -12.609 -7.990 1.00 96.06 119 ILE A CA 1
ATOM 884 C C . ILE A 1 119 ? 7.369 -11.475 -8.080 1.00 96.06 119 ILE A C 1
ATOM 886 O O . ILE A 1 119 ? 8.476 -11.665 -8.581 1.00 96.06 119 ILE A O 1
ATOM 890 N N . VAL A 1 120 ? 6.985 -10.291 -7.616 1.00 94.69 120 VAL A N 1
ATOM 891 C CA . VAL A 1 120 ? 7.830 -9.098 -7.603 1.00 94.69 120 VAL A CA 1
ATOM 892 C C . VAL A 1 120 ? 8.211 -8.782 -6.166 1.00 94.69 120 VAL A C 1
ATOM 894 O O . VAL A 1 120 ? 7.338 -8.507 -5.344 1.00 94.69 120 VAL A O 1
ATOM 897 N N . CYS A 1 121 ? 9.509 -8.791 -5.876 1.00 94.00 121 CYS A N 1
ATOM 898 C CA . CYS A 1 121 ? 10.061 -8.349 -4.598 1.00 94.00 121 CYS A CA 1
ATOM 899 C C . CYS A 1 121 ? 10.559 -6.908 -4.735 1.00 94.00 121 CYS A C 1
ATOM 901 O O . CYS A 1 121 ? 11.540 -6.644 -5.429 1.00 94.00 121 CYS A O 1
ATOM 903 N N . ASP A 1 122 ? 9.856 -5.977 -4.096 1.00 90.62 122 ASP A N 1
ATOM 904 C CA . ASP A 1 122 ? 10.055 -4.535 -4.231 1.00 90.62 122 ASP A CA 1
ATOM 905 C C . ASP A 1 122 ? 10.732 -3.936 -2.997 1.00 90.62 122 ASP A C 1
ATOM 907 O O . ASP A 1 122 ? 10.237 -4.038 -1.871 1.00 90.62 122 ASP A O 1
ATOM 911 N N . ASP A 1 123 ? 11.850 -3.265 -3.251 1.00 89.44 123 ASP A N 1
ATOM 912 C CA . ASP A 1 123 ? 12.621 -2.486 -2.279 1.00 89.44 123 ASP A CA 1
ATOM 913 C C . ASP A 1 123 ? 12.956 -1.088 -2.835 1.00 89.44 123 ASP A C 1
ATOM 915 O O . ASP A 1 123 ? 13.897 -0.415 -2.405 1.00 89.44 123 ASP A O 1
ATOM 919 N N . ALA A 1 124 ? 12.219 -0.657 -3.864 1.00 87.00 124 ALA A N 1
ATOM 920 C CA . ALA A 1 124 ? 12.438 0.619 -4.519 1.00 87.00 124 ALA A CA 1
ATOM 921 C C . ALA A 1 124 ? 11.721 1.748 -3.763 1.00 87.00 124 ALA A C 1
ATOM 923 O O . ALA A 1 124 ? 10.546 1.655 -3.412 1.00 87.00 124 ALA A O 1
ATOM 924 N N . VAL A 1 125 ? 12.419 2.871 -3.566 1.00 83.06 125 VAL A N 1
ATOM 925 C CA . VAL A 1 125 ? 11.852 4.062 -2.907 1.00 83.06 125 VAL A CA 1
ATOM 926 C C . VAL A 1 125 ? 11.559 5.163 -3.922 1.00 83.06 125 VAL A C 1
ATOM 928 O O . VAL A 1 125 ? 10.411 5.566 -4.085 1.00 83.06 125 VAL A O 1
ATOM 931 N N . THR A 1 126 ? 12.587 5.663 -4.612 1.00 82.31 126 THR A N 1
ATOM 932 C CA . THR A 1 126 ? 12.450 6.822 -5.508 1.00 82.31 126 THR A CA 1
ATOM 933 C C . THR A 1 126 ? 11.647 6.480 -6.761 1.00 82.31 126 THR A C 1
ATOM 935 O O . THR A 1 126 ? 10.643 7.131 -7.030 1.00 82.31 126 THR A O 1
ATOM 938 N N . SER A 1 127 ? 12.050 5.439 -7.495 1.00 81.12 127 SER A N 1
ATOM 939 C CA . SER A 1 127 ? 11.370 4.995 -8.719 1.00 81.12 127 SER A CA 1
ATOM 940 C C . SER A 1 127 ? 10.153 4.108 -8.439 1.00 81.12 127 SER A C 1
ATOM 942 O O . SER A 1 127 ? 9.169 4.177 -9.169 1.00 81.12 127 SER A O 1
ATOM 944 N N . GLY A 1 128 ? 10.172 3.321 -7.354 1.00 82.62 128 GLY A N 1
ATOM 945 C CA . GLY A 1 128 ? 9.104 2.368 -7.010 1.00 82.62 128 GLY A CA 1
ATOM 946 C C . GLY A 1 128 ? 7.722 3.006 -6.841 1.00 82.62 128 GLY A C 1
ATOM 947 O O . GLY A 1 128 ? 6.708 2.395 -7.173 1.00 82.62 128 GLY A O 1
ATOM 948 N N . ARG A 1 129 ? 7.674 4.276 -6.414 1.00 83.44 129 ARG A N 1
ATOM 949 C CA . ARG A 1 129 ? 6.426 5.050 -6.299 1.00 83.44 129 ARG A CA 1
ATOM 950 C C . ARG A 1 129 ? 5.686 5.191 -7.628 1.00 83.44 129 ARG A C 1
ATOM 952 O O . ARG A 1 129 ? 4.465 5.135 -7.627 1.00 83.44 129 ARG A O 1
ATOM 959 N N . ALA A 1 130 ? 6.410 5.356 -8.735 1.00 85.50 130 ALA A N 1
ATOM 960 C CA . ALA A 1 130 ? 5.813 5.484 -10.066 1.00 85.50 130 ALA A CA 1
ATOM 961 C C . ALA A 1 130 ? 5.456 4.116 -10.674 1.00 85.50 130 ALA A C 1
ATOM 963 O O . ALA A 1 130 ? 4.570 4.015 -11.515 1.00 85.50 130 ALA A O 1
ATOM 964 N N . VAL A 1 131 ? 6.121 3.050 -10.222 1.00 89.56 131 VAL A N 1
ATOM 965 C CA . VAL A 1 131 ? 5.870 1.683 -10.692 1.00 89.56 131 VAL A CA 1
ATOM 966 C C . VAL A 1 131 ? 4.534 1.155 -10.180 1.00 89.56 131 VAL A C 1
ATOM 968 O O . VAL A 1 131 ? 3.798 0.516 -10.926 1.00 89.56 131 VAL A O 1
ATOM 971 N N . PHE A 1 132 ? 4.212 1.400 -8.909 1.00 90.81 132 PHE A N 1
ATOM 972 C CA . PHE A 1 132 ? 3.093 0.720 -8.262 1.00 90.81 132 PHE A CA 1
ATOM 973 C C . PHE A 1 132 ? 1.723 0.973 -8.913 1.00 90.81 132 PHE A C 1
ATOM 975 O O . PHE A 1 132 ? 1.045 -0.016 -9.194 1.00 90.81 132 PHE A O 1
ATOM 982 N N . PRO A 1 133 ? 1.321 2.217 -9.243 1.00 90.69 133 PRO A N 1
ATOM 983 C CA . PRO A 1 133 ? 0.019 2.454 -9.866 1.00 90.69 133 PRO A CA 1
ATOM 984 C C . PRO A 1 133 ? -0.121 1.772 -11.233 1.00 90.69 133 PRO A C 1
ATOM 986 O O . PRO A 1 133 ? -1.148 1.170 -11.532 1.00 90.69 133 PRO A O 1
ATOM 989 N N . ALA A 1 134 ? 0.946 1.764 -12.040 1.00 91.25 134 ALA A N 1
ATOM 990 C CA . ALA A 1 134 ? 0.943 1.126 -13.359 1.00 91.25 134 ALA A CA 1
ATOM 991 C C . ALA A 1 134 ? 0.653 -0.385 -13.292 1.00 91.25 134 ALA A C 1
ATOM 993 O O . ALA A 1 134 ? 0.185 -0.986 -14.259 1.00 91.25 134 ALA A O 1
ATOM 994 N N . THR A 1 135 ? 0.910 -1.016 -12.143 1.00 92.81 135 THR A N 1
ATOM 995 C CA . THR A 1 135 ? 0.740 -2.461 -11.983 1.00 92.81 135 THR A CA 1
ATOM 996 C C . THR A 1 135 ? -0.705 -2.897 -11.715 1.00 92.81 135 THR A C 1
ATOM 998 O O . THR A 1 135 ? -0.975 -4.097 -11.787 1.00 92.81 135 THR A O 1
ATOM 1001 N N . PHE A 1 136 ? -1.655 -1.986 -11.456 1.00 92.88 136 PHE A N 1
ATOM 1002 C CA . PHE A 1 136 ? -3.066 -2.359 -11.246 1.00 92.88 136 PHE A CA 1
ATOM 1003 C C . PHE A 1 136 ? -3.682 -3.053 -12.469 1.00 92.88 136 PHE A C 1
ATOM 1005 O O . PHE A 1 136 ? -4.403 -4.037 -12.316 1.00 92.88 136 PHE A O 1
ATOM 1012 N N . ASN A 1 137 ? -3.272 -2.646 -13.673 1.00 92.12 137 ASN A N 1
ATOM 1013 C CA . ASN A 1 137 ? -3.691 -3.245 -14.943 1.00 92.12 137 ASN A CA 1
ATOM 1014 C C . ASN A 1 137 ? -2.650 -4.170 -15.597 1.00 92.12 137 ASN A C 1
ATOM 1016 O O . ASN A 1 137 ? -2.835 -4.613 -16.735 1.00 92.12 137 ASN A O 1
ATOM 1020 N N . ALA A 1 138 ? -1.552 -4.479 -14.906 1.00 94.38 138 ALA A N 1
ATOM 1021 C CA . ALA A 1 138 ? -0.599 -5.483 -15.374 1.00 94.38 138 ALA A CA 1
ATOM 1022 C C . ALA A 1 138 ? -1.237 -6.890 -15.394 1.00 94.38 138 ALA A C 1
ATOM 1024 O O . ALA A 1 138 ? -2.295 -7.105 -14.783 1.00 94.38 138 ALA A O 1
ATOM 1025 N N . PRO A 1 139 ? -0.611 -7.886 -16.051 1.00 94.81 139 PRO A N 1
ATOM 1026 C CA . PRO A 1 139 ? -0.968 -9.287 -15.844 1.00 94.81 139 PRO A CA 1
ATOM 1027 C C . PRO A 1 139 ? -1.017 -9.644 -14.343 1.00 94.81 139 PRO A C 1
ATOM 1029 O O . PRO A 1 139 ? -0.282 -9.039 -13.556 1.00 94.81 139 PRO A O 1
ATOM 1032 N N . PRO A 1 140 ? -1.879 -10.588 -13.915 1.00 95.19 140 PRO A N 1
ATOM 1033 C CA . PRO A 1 140 ? -1.981 -10.981 -12.511 1.00 95.19 140 PRO A CA 1
ATOM 1034 C C . PRO A 1 140 ? -0.615 -11.386 -11.951 1.00 95.19 140 PRO A C 1
ATOM 1036 O O . PRO A 1 140 ? 0.086 -12.163 -12.583 1.00 95.19 140 PRO A O 1
ATOM 1039 N N . HIS A 1 141 ? -0.223 -10.863 -10.793 1.00 96.31 141 HIS A N 1
ATOM 1040 C CA . HIS A 1 141 ? 1.083 -11.108 -10.168 1.00 96.31 141 HIS A CA 1
ATOM 1041 C C . HIS A 1 141 ? 1.023 -10.867 -8.654 1.00 96.31 141 HIS A C 1
ATOM 1043 O O . HIS A 1 141 ? 0.085 -10.247 -8.143 1.00 96.31 141 HIS A O 1
ATOM 1049 N N . ASP A 1 142 ? 2.022 -11.335 -7.919 1.00 95.94 142 ASP A N 1
ATOM 1050 C CA . ASP A 1 142 ? 2.143 -11.104 -6.483 1.00 95.94 142 ASP A CA 1
ATOM 1051 C C . ASP A 1 142 ? 3.245 -10.100 -6.171 1.00 95.94 142 ASP A C 1
ATOM 1053 O O . ASP A 1 142 ? 4.349 -10.170 -6.695 1.00 95.94 142 ASP A O 1
ATOM 1057 N N . TRP A 1 143 ? 2.935 -9.152 -5.291 1.00 93.88 143 TRP A N 1
ATOM 1058 C CA . TRP A 1 143 ? 3.853 -8.099 -4.874 1.00 93.88 143 TRP A CA 1
ATOM 1059 C C . TRP A 1 143 ? 4.281 -8.301 -3.422 1.00 93.88 143 TRP A C 1
ATOM 1061 O O . TRP A 1 143 ? 3.449 -8.211 -2.507 1.00 93.88 143 TRP A O 1
ATOM 1071 N N . ILE A 1 144 ? 5.559 -8.584 -3.204 1.00 93.31 144 ILE A N 1
ATOM 1072 C CA . ILE A 1 144 ? 6.201 -8.643 -1.891 1.00 93.31 144 ILE A CA 1
ATOM 1073 C C . ILE A 1 144 ? 6.873 -7.294 -1.660 1.00 93.31 144 ILE A C 1
ATOM 1075 O O . ILE A 1 144 ? 7.614 -6.798 -2.501 1.00 93.31 144 ILE A O 1
ATOM 1079 N N . GLN A 1 145 ? 6.572 -6.683 -0.524 1.00 88.12 145 GLN A N 1
ATOM 1080 C CA . GLN A 1 145 ? 7.036 -5.349 -0.167 1.00 88.12 145 GLN A CA 1
ATOM 1081 C C . GLN A 1 145 ? 7.609 -5.375 1.241 1.00 88.12 145 GLN A C 1
ATOM 1083 O O . GLN A 1 145 ? 7.131 -6.130 2.092 1.00 88.12 145 GLN A O 1
ATOM 1088 N N . SER A 1 146 ? 8.593 -4.512 1.489 1.00 87.25 146 SER A N 1
ATOM 1089 C CA . SER A 1 146 ? 9.118 -4.313 2.835 1.00 87.25 146 SER A CA 1
ATOM 1090 C C . SER A 1 146 ? 7.986 -3.922 3.790 1.00 87.25 146 SER A C 1
ATOM 1092 O O . SER A 1 146 ? 7.215 -2.997 3.537 1.00 87.25 146 SER A O 1
ATOM 1094 N N . THR A 1 147 ? 7.874 -4.633 4.911 1.00 83.38 147 THR A N 1
ATOM 1095 C CA . THR A 1 147 ? 6.846 -4.399 5.939 1.00 83.38 147 THR A CA 1
ATOM 1096 C C . THR A 1 147 ? 7.275 -3.331 6.955 1.00 83.38 147 THR A C 1
ATOM 1098 O O . THR A 1 147 ? 6.765 -3.288 8.075 1.00 83.38 147 THR A O 1
ATOM 1101 N N . GLY A 1 148 ? 8.258 -2.499 6.594 1.00 82.25 148 GLY A N 1
ATOM 1102 C CA . GLY A 1 148 ? 8.892 -1.501 7.450 1.00 82.25 148 GLY A CA 1
ATOM 1103 C C . GLY A 1 148 ? 9.977 -0.718 6.703 1.00 82.25 148 GLY A C 1
ATOM 1104 O O . GLY A 1 148 ? 9.878 -0.500 5.503 1.00 82.25 148 GLY A O 1
ATOM 1105 N N . GLY A 1 149 ? 11.016 -0.280 7.420 1.00 81.12 149 GLY A N 1
ATOM 1106 C CA . GLY A 1 149 ? 12.122 0.524 6.865 1.00 81.12 149 GLY A CA 1
ATOM 1107 C C . GLY A 1 149 ? 13.417 -0.243 6.630 1.00 81.12 149 GLY A C 1
ATOM 1108 O O . GLY A 1 149 ? 14.475 0.375 6.544 1.00 81.12 149 GLY A O 1
ATOM 1109 N N . ALA A 1 150 ? 13.360 -1.574 6.613 1.00 84.75 150 ALA A N 1
ATOM 1110 C CA . ALA A 1 150 ? 14.537 -2.415 6.434 1.00 84.75 150 ALA A CA 1
ATOM 1111 C C . ALA A 1 150 ? 14.918 -2.466 4.947 1.00 84.75 150 ALA A C 1
ATOM 1113 O O . ALA A 1 150 ? 14.400 -3.296 4.202 1.00 84.75 150 ALA A O 1
ATOM 1114 N N . ILE A 1 151 ? 15.798 -1.552 4.534 1.00 86.75 151 ILE A N 1
ATOM 1115 C CA . ILE A 1 151 ? 16.381 -1.525 3.186 1.00 86.75 151 ILE A CA 1
ATOM 1116 C C . ILE A 1 151 ? 17.254 -2.770 2.994 1.00 86.75 151 ILE A C 1
ATOM 1118 O O . ILE A 1 151 ? 18.032 -3.129 3.881 1.00 86.75 151 ILE A O 1
ATOM 1122 N N . GLY A 1 152 ? 17.150 -3.402 1.829 1.00 87.56 152 GLY A N 1
ATOM 1123 C CA . GLY A 1 152 ? 17.839 -4.644 1.480 1.00 87.56 152 GLY A CA 1
ATOM 1124 C C . GLY A 1 152 ? 16.962 -5.894 1.603 1.00 87.56 152 GLY A C 1
ATOM 1125 O O . GLY A 1 152 ? 17.479 -6.993 1.426 1.00 87.56 152 GLY A O 1
ATOM 1126 N N . HIS A 1 153 ? 15.663 -5.755 1.892 1.00 89.12 153 HIS A N 1
ATOM 1127 C CA . HIS A 1 153 ? 14.695 -6.857 1.949 1.00 89.12 153 HIS A CA 1
ATOM 1128 C C . HIS A 1 153 ? 14.463 -7.510 0.578 1.00 89.12 153 HIS A C 1
ATOM 1130 O O . HIS A 1 153 ? 14.244 -8.717 0.504 1.00 89.12 153 HIS A O 1
ATOM 1136 N N . GLY A 1 154 ? 14.505 -6.735 -0.511 1.00 89.00 154 GLY A N 1
ATOM 1137 C CA . GLY A 1 154 ? 14.080 -7.222 -1.830 1.00 89.00 154 GLY A CA 1
ATOM 1138 C C . GLY A 1 154 ? 14.902 -8.406 -2.341 1.00 89.00 154 GLY A C 1
ATOM 1139 O O . GLY A 1 154 ? 14.339 -9.423 -2.735 1.00 89.00 154 GLY A O 1
ATOM 1140 N N . PHE A 1 155 ? 16.232 -8.296 -2.284 1.00 89.62 155 PHE A N 1
ATOM 1141 C CA . PHE A 1 155 ? 17.152 -9.333 -2.762 1.00 89.62 155 PHE A CA 1
ATOM 1142 C C . PHE A 1 155 ? 16.981 -10.699 -2.076 1.00 89.62 155 PHE A C 1
ATOM 1144 O O . PHE A 1 155 ? 16.784 -11.676 -2.795 1.00 89.62 155 PHE A O 1
ATOM 1151 N N . PRO A 1 156 ? 17.031 -10.819 -0.734 1.00 91.00 156 PRO A N 1
ATOM 1152 C CA . PRO A 1 156 ? 16.870 -12.112 -0.071 1.00 91.00 156 PRO A CA 1
ATOM 1153 C C . PRO A 1 156 ? 15.466 -12.707 -0.234 1.00 91.00 156 PRO A C 1
ATOM 1155 O O . PRO A 1 156 ? 15.309 -13.913 -0.101 1.00 91.00 156 PRO A O 1
ATOM 1158 N N . CYS A 1 157 ? 14.445 -11.898 -0.528 1.00 90.94 157 CYS A N 1
ATOM 1159 C CA . CYS A 1 157 ? 13.102 -12.402 -0.814 1.00 90.94 157 CYS A CA 1
ATOM 1160 C C . CYS A 1 157 ? 12.896 -12.823 -2.275 1.00 90.94 157 CYS A C 1
ATOM 1162 O O . CYS A 1 157 ? 11.853 -13.389 -2.585 1.00 90.94 157 CYS A O 1
ATOM 1164 N N . ALA A 1 158 ? 13.837 -12.530 -3.176 1.00 90.44 158 ALA A N 1
ATOM 1165 C CA . ALA A 1 158 ? 13.729 -12.812 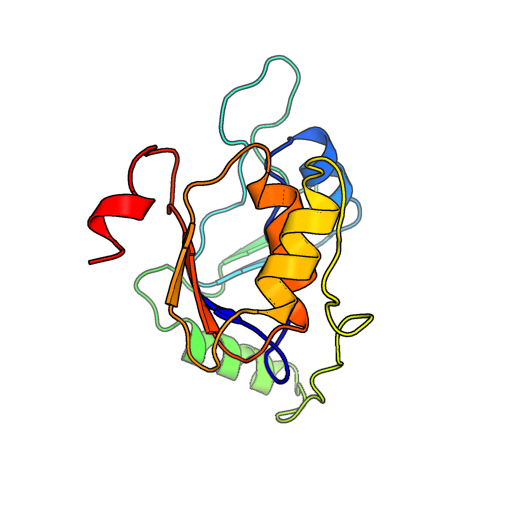-4.609 1.00 90.44 158 ALA A CA 1
ATOM 1166 C C . ALA A 1 158 ? 14.383 -14.143 -5.037 1.00 90.44 158 ALA A C 1
ATOM 1168 O O . ALA A 1 158 ? 14.581 -14.361 -6.233 1.00 90.44 158 ALA A O 1
ATOM 1169 N N . THR A 1 159 ? 14.759 -14.997 -4.080 1.00 78.31 159 THR A N 1
ATOM 1170 C CA . THR A 1 159 ? 15.453 -16.278 -4.307 1.00 78.31 159 THR A CA 1
ATOM 1171 C C . THR A 1 159 ? 14.544 -17.477 -4.131 1.00 78.31 159 THR A C 1
ATOM 1173 O O . THR A 1 159 ? 13.760 -17.455 -3.155 1.00 78.31 159 THR A O 1
#